Protein AF-A0A917NM55-F1 (afdb_monomer_lite)

Sequence (138 aa):
MFQGEIRIRERVLQELEECQGDKFILPISSIIETGNHIAHLANGSERRKAAESFAKLLRMIARDEFPWILDRLMMDKEDLEFYASSFPDYAVQGIGIGDLSIVREFARYVERMQTTMSNLTVKIWSLDTHLSGYIVDL

Structure (mmCIF, N/CA/C/O backbone):
data_AF-A0A917NM55-F1
#
_entry.id   AF-A0A917NM55-F1
#
loop_
_atom_site.group_PDB
_atom_site.id
_atom_site.type_symbol
_atom_site.label_atom_id
_atom_site.label_alt_id
_atom_site.label_comp_id
_atom_site.label_asym_id
_atom_site.label_entity_id
_atom_site.label_seq_id
_atom_site.pdbx_PDB_ins_code
_atom_site.Cartn_x
_atom_site.Cartn_y
_atom_site.Cartn_z
_atom_site.occupancy
_atom_site.B_iso_or_equiv
_atom_site.auth_seq_id
_atom_site.auth_comp_id
_atom_site.auth_asym_id
_atom_site.auth_atom_id
_atom_site.pdbx_PDB_model_num
ATOM 1 N N . MET A 1 1 ? -4.546 8.841 -26.520 1.00 46.34 1 MET A N 1
ATOM 2 C CA . MET A 1 1 ? -4.085 8.135 -25.305 1.00 46.34 1 MET A CA 1
ATOM 3 C C . MET A 1 1 ? -3.564 9.118 -24.250 1.00 46.34 1 MET A C 1
ATOM 5 O O . MET A 1 1 ? -4.128 9.148 -23.171 1.00 46.34 1 MET A O 1
ATOM 9 N N . PHE A 1 2 ? -2.640 10.028 -24.586 1.00 46.53 2 PHE A N 1
ATOM 10 C CA . PHE A 1 2 ? -2.044 11.008 -23.650 1.00 46.53 2 PHE A CA 1
ATOM 11 C C . PHE A 1 2 ? -2.991 12.007 -22.944 1.00 46.53 2 PHE A C 1
ATOM 13 O O . PHE A 1 2 ? -2.700 12.429 -21.832 1.00 46.53 2 PHE A O 1
ATOM 20 N N . GLN A 1 3 ? -4.129 12.390 -23.536 1.00 40.41 3 GLN A N 1
ATOM 21 C CA . GLN A 1 3 ? -5.058 13.340 -22.889 1.00 40.41 3 GLN A CA 1
ATOM 22 C C . GLN A 1 3 ? -5.821 12.743 -21.690 1.00 40.41 3 GLN A C 1
ATOM 24 O O . GLN A 1 3 ? -6.236 13.488 -20.807 1.00 40.41 3 GLN A O 1
ATOM 29 N N . GLY A 1 4 ? -6.002 11.417 -21.642 1.00 57.84 4 GLY A N 1
ATOM 30 C CA . GLY A 1 4 ? -6.706 10.748 -20.542 1.00 57.84 4 GLY A CA 1
ATOM 31 C C . GLY A 1 4 ? -5.865 10.673 -19.266 1.00 57.84 4 GLY A C 1
ATOM 32 O O . GLY A 1 4 ? -6.350 11.011 -18.192 1.00 57.84 4 GLY A O 1
ATOM 33 N N . GLU A 1 5 ? -4.588 10.309 -19.394 1.00 62.19 5 GLU A N 1
ATOM 34 C CA . GLU A 1 5 ? -3.647 10.192 -18.268 1.00 62.19 5 GLU A CA 1
ATOM 35 C C . GLU A 1 5 ? -3.343 11.543 -17.610 1.00 62.19 5 GLU A C 1
ATOM 37 O O . GLU A 1 5 ? -3.277 11.629 -16.385 1.00 62.19 5 GLU A O 1
ATOM 42 N N . ILE A 1 6 ? -3.225 12.615 -18.404 1.00 67.44 6 ILE A N 1
ATOM 43 C CA . ILE A 1 6 ? -3.029 13.977 -17.881 1.00 67.44 6 ILE A CA 1
ATOM 44 C C . ILE A 1 6 ? -4.229 14.395 -17.023 1.00 67.44 6 ILE A C 1
ATOM 46 O O . ILE A 1 6 ? -4.046 14.862 -15.902 1.00 67.44 6 ILE A O 1
ATOM 50 N N . ARG A 1 7 ? -5.453 14.142 -17.502 1.00 71.44 7 ARG A N 1
ATOM 51 C CA . ARG A 1 7 ? -6.687 14.479 -16.781 1.00 71.44 7 ARG A CA 1
ATOM 52 C C . ARG A 1 7 ? -6.857 13.668 -15.493 1.00 71.44 7 ARG A C 1
ATOM 54 O O . ARG A 1 7 ? -7.331 14.197 -14.494 1.00 71.44 7 ARG A O 1
ATOM 61 N N . ILE A 1 8 ? -6.466 12.392 -15.507 1.00 80.00 8 ILE A N 1
ATOM 62 C CA . ILE A 1 8 ? -6.461 11.543 -14.307 1.00 80.00 8 ILE A CA 1
ATOM 63 C C . ILE A 1 8 ? -5.458 12.083 -13.288 1.00 80.00 8 ILE A C 1
ATOM 65 O O . ILE A 1 8 ? -5.802 12.232 -12.120 1.00 80.00 8 ILE A O 1
ATOM 69 N N . ARG A 1 9 ? -4.242 12.424 -13.727 1.00 80.44 9 ARG A N 1
ATOM 70 C CA . ARG A 1 9 ? -3.209 12.994 -12.858 1.00 80.44 9 ARG A CA 1
ATOM 71 C C . ARG A 1 9 ? -3.669 14.294 -12.205 1.00 80.44 9 ARG A C 1
ATOM 73 O O . ARG A 1 9 ? -3.480 14.457 -11.007 1.00 80.44 9 ARG A O 1
ATOM 80 N N . GLU A 1 10 ? -4.247 15.209 -12.977 1.00 82.75 10 GLU A N 1
ATOM 81 C CA . GLU A 1 10 ? -4.767 16.480 -12.457 1.00 82.75 10 GLU A CA 1
ATOM 82 C C . GLU A 1 10 ? -5.852 16.251 -11.407 1.00 82.75 10 GLU A C 1
ATOM 84 O O . GLU A 1 10 ? -5.772 16.823 -10.325 1.00 82.75 10 GLU A O 1
ATOM 89 N N . ARG A 1 11 ? -6.799 15.346 -11.682 1.00 84.56 11 ARG A N 1
ATOM 90 C CA . ARG A 1 11 ? -7.846 14.984 -10.722 1.00 84.56 11 ARG A CA 1
ATOM 91 C C . ARG A 1 11 ? -7.267 14.416 -9.424 1.00 84.56 11 ARG A C 1
ATOM 93 O O . ARG A 1 11 ? -7.648 14.861 -8.355 1.00 84.56 11 ARG A O 1
ATOM 100 N N . VAL A 1 12 ? -6.331 13.469 -9.512 1.00 83.75 12 VAL A N 1
ATOM 101 C CA . VAL A 1 12 ? -5.697 12.844 -8.335 1.00 83.75 12 VAL A CA 1
ATOM 102 C C . VAL A 1 12 ? -4.943 13.873 -7.493 1.00 83.75 12 VAL A C 1
ATOM 104 O O . VAL A 1 12 ? -4.993 13.821 -6.268 1.00 83.75 12 VAL A O 1
ATOM 107 N N . LEU A 1 13 ? -4.245 14.813 -8.136 1.00 83.31 13 LEU A N 1
ATOM 108 C CA . LEU A 1 13 ? -3.544 15.883 -7.426 1.00 83.31 13 LEU A CA 1
ATOM 109 C C . LEU A 1 13 ? -4.518 16.849 -6.752 1.00 83.31 13 LEU A C 1
ATOM 111 O O . LEU A 1 13 ? -4.272 17.244 -5.619 1.00 83.31 13 LEU A O 1
ATOM 115 N N . GLN A 1 14 ? -5.624 17.180 -7.417 1.00 85.25 14 GLN A N 1
ATOM 116 C CA . GLN A 1 14 ? -6.667 18.013 -6.831 1.00 85.25 14 GLN A CA 1
ATOM 117 C C . GLN A 1 14 ? -7.315 17.330 -5.615 1.00 85.25 14 GLN A C 1
ATOM 119 O O . GLN A 1 14 ? -7.422 17.943 -4.559 1.00 85.25 14 GLN A O 1
ATOM 124 N N . GLU A 1 15 ? -7.675 16.049 -5.723 1.00 84.25 15 GLU A N 1
ATOM 125 C CA . GLU A 1 15 ? -8.214 15.269 -4.599 1.00 84.25 15 GLU A CA 1
ATOM 126 C C . GLU A 1 15 ? -7.226 15.223 -3.419 1.00 84.25 15 GLU A C 1
ATOM 128 O O . GLU A 1 15 ? -7.622 15.386 -2.267 1.00 84.25 15 GLU A O 1
ATOM 133 N N . LEU A 1 16 ? -5.926 15.065 -3.696 1.00 83.25 16 LEU A N 1
ATOM 134 C CA . LEU A 1 16 ? -4.884 15.081 -2.667 1.00 83.25 16 LEU A CA 1
ATOM 135 C C . LEU A 1 16 ? -4.761 16.449 -1.971 1.00 83.25 16 LEU A C 1
ATOM 137 O O . LEU A 1 16 ? -4.508 16.497 -0.769 1.00 83.25 16 LEU A O 1
ATOM 141 N N . GLU A 1 17 ? -4.934 17.553 -2.702 1.00 83.75 17 GLU A N 1
ATOM 142 C CA . GLU A 1 17 ? -4.947 18.911 -2.136 1.00 83.75 17 GLU A CA 1
ATOM 143 C C . GLU A 1 17 ? -6.184 19.169 -1.257 1.00 83.75 17 GLU A C 1
ATOM 145 O O . GLU A 1 17 ? -6.100 19.903 -0.267 1.00 83.75 17 GLU A O 1
ATOM 150 N N . GLU A 1 18 ? -7.320 18.550 -1.590 1.00 83.56 18 GLU A N 1
ATOM 151 C CA . GLU A 1 18 ? -8.584 18.660 -0.851 1.00 83.56 18 GLU A CA 1
ATOM 152 C C . GLU A 1 18 ? -8.594 17.839 0.454 1.00 83.56 18 GLU A C 1
ATOM 154 O O . GLU A 1 18 ? -9.318 18.186 1.389 1.00 83.56 18 GLU A O 1
ATOM 159 N N . CYS A 1 19 ? -7.750 16.808 0.567 1.00 77.88 19 CYS A N 1
ATOM 160 C CA . CYS A 1 19 ? -7.577 15.938 1.740 1.00 77.88 19 CYS A CA 1
ATOM 161 C C . CYS A 1 19 ? -6.876 16.621 2.944 1.00 77.88 19 CYS A C 1
ATOM 163 O O . CYS A 1 19 ? -5.954 16.069 3.556 1.00 77.88 19 CYS A O 1
ATOM 165 N N . GLN A 1 20 ? -7.285 17.842 3.309 1.00 70.94 20 GLN A N 1
ATOM 166 C CA . GLN A 1 20 ? -6.694 18.589 4.424 1.00 70.94 20 GLN A CA 1
ATOM 167 C C . GLN A 1 20 ? -6.947 17.897 5.771 1.00 70.94 20 GLN A C 1
ATOM 169 O O . GLN A 1 20 ? -8.028 17.989 6.344 1.00 70.94 20 GLN A O 1
ATOM 174 N N . GLY A 1 21 ? -5.906 17.256 6.306 1.00 78.75 21 GLY A N 1
ATOM 175 C CA . GLY A 1 21 ? -5.923 16.596 7.617 1.00 78.75 21 GLY A CA 1
ATOM 176 C C . GLY A 1 21 ? -5.972 15.069 7.552 1.00 78.75 21 GLY A C 1
ATOM 177 O O . GLY A 1 21 ? -5.686 14.428 8.567 1.00 78.75 21 GLY A O 1
ATOM 178 N N . ASP A 1 22 ? -6.238 14.499 6.374 1.00 88.00 22 ASP A N 1
ATOM 179 C CA . ASP A 1 22 ? -6.235 13.053 6.165 1.00 88.00 22 ASP A CA 1
ATOM 180 C C . ASP A 1 22 ? -4.827 12.474 6.351 1.00 88.00 22 ASP A C 1
ATOM 182 O O . ASP A 1 22 ? -3.803 13.132 6.130 1.00 88.00 22 ASP A O 1
ATOM 186 N N . LYS A 1 23 ? -4.776 11.209 6.769 1.00 89.06 23 LYS A N 1
ATOM 187 C CA . LYS A 1 23 ? -3.544 10.428 6.855 1.00 89.06 23 LYS A CA 1
ATOM 188 C C . LYS A 1 23 ? -3.520 9.399 5.738 1.00 89.06 23 LYS A C 1
ATOM 190 O O . LYS A 1 23 ? -4.503 8.693 5.533 1.00 89.06 23 LYS A O 1
ATOM 195 N N . PHE A 1 24 ? -2.385 9.281 5.058 1.00 90.12 24 PHE A N 1
ATOM 196 C CA . PHE A 1 24 ? -2.203 8.315 3.980 1.00 90.12 24 PHE A CA 1
ATOM 197 C C . PHE A 1 24 ? -1.288 7.184 4.423 1.00 90.12 24 PHE A C 1
ATOM 199 O O . PHE A 1 24 ? -0.161 7.417 4.866 1.00 90.12 24 PHE A O 1
ATOM 206 N N . ILE A 1 25 ? -1.779 5.963 4.247 1.00 89.69 25 ILE A N 1
ATOM 207 C CA . ILE A 1 25 ? -1.022 4.724 4.401 1.00 89.69 25 ILE A CA 1
ATOM 208 C C . ILE A 1 25 ? -0.750 4.204 2.996 1.00 89.69 25 ILE A C 1
ATOM 210 O O . ILE A 1 25 ? -1.656 4.176 2.162 1.00 89.69 25 ILE A O 1
ATOM 214 N N . LEU A 1 26 ? 0.497 3.823 2.724 1.00 89.56 26 LEU A N 1
ATOM 215 C CA . LEU A 1 26 ? 0.866 3.216 1.451 1.00 89.56 26 LEU A CA 1
ATOM 216 C C . LEU A 1 26 ? 1.029 1.702 1.642 1.00 89.56 26 LEU A C 1
ATOM 218 O O . LEU A 1 26 ? 1.991 1.302 2.304 1.00 89.56 26 LEU A O 1
ATOM 222 N N . PRO A 1 27 ? 0.152 0.875 1.044 1.00 89.81 27 PRO A N 1
ATOM 223 C CA . PRO A 1 27 ? 0.291 -0.572 1.099 1.00 89.81 27 PRO A CA 1
ATOM 224 C C . PRO A 1 27 ? 1.634 -1.030 0.535 1.00 89.81 27 PRO A C 1
ATOM 226 O O . PRO A 1 27 ? 2.158 -0.462 -0.434 1.00 89.81 27 PRO A O 1
ATOM 229 N N . ILE A 1 28 ? 2.187 -2.102 1.102 1.00 88.56 28 ILE A N 1
ATOM 230 C CA . ILE A 1 28 ? 3.479 -2.635 0.650 1.00 88.56 28 ILE A CA 1
ATOM 231 C C . ILE A 1 28 ? 3.424 -3.137 -0.801 1.00 88.56 28 ILE A C 1
ATOM 233 O O . ILE A 1 28 ? 4.399 -2.987 -1.542 1.00 88.56 28 ILE A O 1
ATOM 237 N N . SER A 1 29 ? 2.282 -3.677 -1.236 1.00 91.00 29 SER A N 1
ATOM 238 C CA . SER A 1 29 ? 2.051 -4.087 -2.626 1.00 91.00 29 SER A CA 1
ATOM 239 C C . SER A 1 29 ? 2.197 -2.904 -3.581 1.00 91.00 29 SER A C 1
ATOM 241 O O . SER A 1 29 ? 2.963 -2.997 -4.538 1.00 91.00 29 SER A O 1
ATOM 243 N N . SER A 1 30 ? 1.601 -1.753 -3.258 1.00 91.19 30 SER A N 1
ATOM 244 C CA . SER A 1 30 ? 1.731 -0.522 -4.046 1.00 91.19 30 SER A CA 1
ATOM 245 C C . SER A 1 30 ? 3.182 -0.045 -4.148 1.00 91.19 30 SER A C 1
ATOM 247 O O . SER A 1 30 ? 3.598 0.448 -5.201 1.00 91.19 30 SER A O 1
ATOM 249 N N . ILE A 1 31 ? 3.987 -0.217 -3.089 1.00 92.00 31 ILE A N 1
ATOM 250 C CA . ILE A 1 31 ? 5.426 0.094 -3.115 1.00 92.00 31 ILE A CA 1
ATOM 251 C C . ILE A 1 31 ? 6.159 -0.820 -4.107 1.00 92.00 31 ILE A C 1
ATOM 253 O O . ILE A 1 31 ? 6.938 -0.340 -4.937 1.00 92.00 31 ILE A O 1
ATOM 257 N N . ILE A 1 32 ? 5.911 -2.129 -4.025 1.00 93.25 32 ILE A N 1
ATOM 258 C CA . ILE A 1 32 ? 6.556 -3.144 -4.868 1.00 93.25 32 ILE A CA 1
ATOM 259 C C . ILE A 1 32 ? 6.160 -2.958 -6.337 1.00 93.25 32 ILE A C 1
ATOM 261 O O . ILE A 1 32 ? 7.029 -2.928 -7.210 1.00 93.25 32 ILE A O 1
ATOM 265 N N . GLU A 1 33 ? 4.871 -2.790 -6.620 1.00 94.25 33 GLU A N 1
ATOM 266 C CA . GLU A 1 33 ? 4.347 -2.629 -7.976 1.00 94.25 33 GLU A CA 1
ATOM 267 C C . GLU A 1 33 ? 4.815 -1.325 -8.618 1.00 94.25 33 GLU A C 1
ATOM 269 O O . GLU A 1 33 ? 5.286 -1.344 -9.757 1.00 94.25 33 GLU A O 1
ATOM 274 N N . THR A 1 34 ? 4.805 -0.212 -7.876 1.00 95.25 34 THR A N 1
ATOM 275 C CA . THR A 1 34 ? 5.341 1.067 -8.366 1.00 95.25 34 THR A CA 1
ATOM 276 C C . THR A 1 34 ? 6.836 0.954 -8.662 1.00 95.25 34 THR A C 1
ATOM 278 O O . THR A 1 34 ? 7.300 1.390 -9.718 1.00 95.25 34 THR A O 1
ATOM 281 N N . GLY A 1 35 ? 7.605 0.325 -7.767 1.00 96.94 35 GLY A N 1
ATOM 282 C CA . GLY A 1 35 ? 9.033 0.080 -7.976 1.00 96.94 35 GLY A CA 1
ATOM 283 C C . GLY A 1 35 ? 9.307 -0.767 -9.223 1.00 96.94 35 GLY A C 1
ATOM 284 O O . GLY A 1 35 ? 10.157 -0.409 -10.045 1.00 96.94 35 GLY A O 1
ATOM 285 N N . ASN A 1 36 ? 8.544 -1.845 -9.410 1.00 97.50 36 ASN A N 1
ATOM 286 C CA . ASN A 1 36 ? 8.636 -2.699 -10.591 1.00 97.50 36 ASN A CA 1
ATOM 287 C C . ASN A 1 36 ? 8.243 -1.947 -11.865 1.00 97.50 36 ASN A C 1
ATOM 289 O O . ASN A 1 36 ? 8.953 -2.041 -12.865 1.00 97.50 36 ASN A O 1
ATOM 293 N N . HIS A 1 37 ? 7.168 -1.159 -11.843 1.00 96.38 37 HIS A N 1
ATOM 294 C CA . HIS A 1 37 ? 6.763 -0.345 -12.987 1.00 96.38 37 HIS A CA 1
ATOM 295 C C . HIS A 1 37 ? 7.870 0.643 -13.386 1.00 96.38 37 HIS A C 1
ATOM 297 O O . HIS A 1 37 ? 8.192 0.778 -14.567 1.00 96.38 37 HIS A O 1
ATOM 303 N N . ILE A 1 38 ? 8.508 1.308 -12.414 1.00 97.75 38 ILE A N 1
ATOM 304 C CA . ILE A 1 38 ? 9.653 2.194 -12.669 1.00 97.75 38 ILE A CA 1
ATOM 305 C C . ILE A 1 38 ? 10.795 1.426 -13.344 1.00 97.75 38 ILE A C 1
ATOM 307 O O . ILE A 1 38 ? 11.374 1.924 -14.306 1.00 97.75 38 ILE A O 1
ATOM 311 N N . ALA A 1 39 ? 11.120 0.215 -12.883 1.00 97.50 39 ALA A N 1
ATOM 312 C CA . ALA A 1 39 ? 12.202 -0.588 -13.456 1.00 97.50 39 ALA A CA 1
ATOM 313 C C . ALA A 1 39 ? 11.963 -0.970 -14.931 1.00 97.50 39 ALA A C 1
ATOM 315 O O . ALA A 1 39 ? 12.927 -1.113 -15.685 1.00 97.50 39 ALA A O 1
ATOM 316 N N . HIS A 1 40 ? 10.699 -1.069 -15.349 1.00 97.81 40 HIS A N 1
ATOM 317 C CA . HIS A 1 40 ? 10.302 -1.435 -16.709 1.00 97.81 40 HIS A CA 1
ATOM 318 C C . HIS A 1 40 ? 10.175 -0.248 -17.682 1.00 97.81 40 HIS A C 1
ATOM 320 O O . HIS A 1 40 ? 9.947 -0.480 -18.870 1.00 97.81 40 HIS A O 1
ATOM 326 N N . LEU A 1 41 ? 10.354 1.013 -17.252 1.00 97.00 41 LEU A N 1
ATOM 327 C CA . LEU A 1 41 ? 10.327 2.141 -18.200 1.00 97.00 41 LEU A CA 1
ATOM 328 C C . LEU A 1 41 ? 11.445 1.982 -19.238 1.00 97.00 41 LEU A C 1
ATOM 330 O O . LEU A 1 41 ? 12.582 1.666 -18.888 1.00 97.00 41 LEU A O 1
ATOM 334 N N . ALA A 1 42 ? 11.157 2.249 -20.513 1.00 96.19 42 ALA A N 1
ATOM 335 C CA . ALA A 1 42 ? 12.104 2.006 -21.604 1.00 96.19 42 ALA A CA 1
ATOM 336 C C . ALA A 1 42 ? 13.374 2.878 -21.503 1.00 96.19 42 ALA A C 1
ATOM 338 O O . ALA A 1 42 ? 14.494 2.400 -21.713 1.00 96.19 42 ALA A O 1
ATOM 339 N N . ASN A 1 43 ? 13.223 4.152 -21.130 1.00 97.62 43 ASN A N 1
ATOM 340 C CA . ASN A 1 43 ? 14.312 5.124 -21.085 1.00 97.62 43 ASN A CA 1
ATOM 341 C C . ASN A 1 43 ? 15.011 5.142 -19.713 1.00 97.62 43 ASN A C 1
ATOM 343 O O . ASN A 1 43 ? 14.398 5.408 -18.682 1.00 97.62 43 ASN A O 1
ATOM 347 N N . GLY A 1 44 ? 16.331 4.931 -19.696 1.00 97.56 44 GLY A N 1
ATOM 348 C CA . GLY A 1 44 ? 17.120 4.922 -18.458 1.00 97.56 44 GLY A CA 1
ATOM 349 C C . GLY A 1 44 ? 17.155 6.254 -17.697 1.00 97.56 44 GLY A C 1
ATOM 350 O O . GLY A 1 44 ? 17.261 6.250 -16.470 1.00 97.56 44 GLY A O 1
ATOM 351 N N . SER A 1 45 ? 17.037 7.387 -18.392 1.00 97.81 45 SER A N 1
ATOM 352 C CA . SER A 1 45 ? 16.932 8.710 -17.762 1.00 97.81 45 SER A CA 1
ATOM 353 C C . SER A 1 45 ? 15.588 8.878 -17.047 1.00 97.81 45 SER A C 1
ATOM 355 O O . SER A 1 45 ? 15.543 9.311 -15.896 1.00 97.81 45 SER A O 1
ATOM 357 N N . GLU A 1 46 ? 14.497 8.447 -17.687 1.00 97.69 46 GLU A N 1
ATOM 358 C CA . GLU A 1 46 ? 13.158 8.456 -17.086 1.00 97.69 46 GLU A CA 1
ATOM 359 C C . GLU A 1 46 ? 13.084 7.518 -15.882 1.00 97.69 46 GLU A C 1
ATOM 361 O O . GLU A 1 46 ? 12.596 7.931 -14.831 1.00 97.69 46 GLU A O 1
ATOM 366 N N . ARG A 1 47 ? 13.671 6.313 -15.982 1.00 98.25 47 ARG A N 1
ATOM 367 C CA . ARG A 1 47 ? 13.830 5.395 -14.841 1.00 98.25 47 ARG A CA 1
ATOM 368 C C . ARG A 1 47 ? 14.493 6.072 -13.653 1.00 98.25 47 ARG A C 1
ATOM 370 O O . ARG A 1 47 ? 13.955 6.020 -12.552 1.00 98.25 47 ARG A O 1
ATOM 377 N N . ARG A 1 48 ? 15.640 6.730 -13.864 1.00 98.25 48 ARG A N 1
ATOM 378 C CA . ARG A 1 48 ? 16.356 7.428 -12.785 1.00 98.25 48 ARG A CA 1
ATOM 379 C C . ARG A 1 48 ? 15.499 8.533 -12.167 1.00 98.25 48 ARG A C 1
ATOM 381 O O . ARG A 1 48 ? 15.353 8.566 -10.950 1.00 98.25 48 ARG A O 1
ATOM 388 N N . LYS A 1 49 ? 14.889 9.390 -12.988 1.00 98.19 49 LYS A N 1
ATOM 389 C CA . LYS A 1 49 ? 14.045 10.498 -12.514 1.00 98.19 49 LYS A CA 1
ATOM 390 C C . LYS A 1 49 ? 12.827 10.011 -11.715 1.00 98.19 49 LYS A C 1
ATOM 392 O O . LYS A 1 49 ? 12.478 10.606 -10.690 1.00 98.19 49 LYS A O 1
ATOM 397 N N . ALA A 1 50 ? 12.184 8.937 -12.171 1.00 97.75 50 ALA A N 1
ATOM 398 C CA . ALA A 1 50 ? 11.049 8.335 -11.482 1.00 97.75 50 ALA A CA 1
ATOM 399 C C . ALA A 1 50 ? 11.486 7.676 -10.164 1.00 97.75 50 ALA A C 1
ATOM 401 O O . ALA A 1 50 ? 10.888 7.944 -9.124 1.00 97.75 50 ALA A O 1
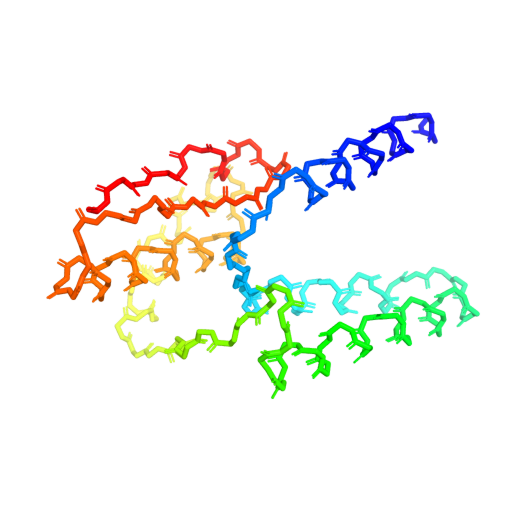ATOM 402 N N . ALA A 1 51 ? 12.584 6.912 -10.177 1.00 98.19 51 ALA A N 1
ATOM 403 C CA . ALA A 1 51 ? 13.149 6.288 -8.981 1.00 98.19 51 ALA A CA 1
ATOM 404 C C . ALA A 1 51 ? 13.563 7.318 -7.916 1.00 98.19 51 ALA A C 1
ATOM 406 O O . ALA A 1 51 ? 13.321 7.104 -6.732 1.00 98.19 51 ALA A O 1
ATOM 407 N N . GLU A 1 52 ? 14.140 8.457 -8.307 1.00 98.44 52 GLU A N 1
ATOM 408 C CA . GLU A 1 52 ? 14.499 9.535 -7.376 1.00 98.44 52 GLU A CA 1
ATOM 409 C C . GLU A 1 52 ? 13.270 10.180 -6.727 1.00 98.44 52 GLU A C 1
ATOM 411 O O . GLU A 1 52 ? 13.279 10.459 -5.527 1.00 98.44 52 GLU A O 1
ATOM 416 N N . SER A 1 53 ? 12.206 10.403 -7.501 1.00 96.62 53 SER A N 1
ATOM 417 C CA . SER A 1 53 ? 10.931 10.911 -6.977 1.00 96.62 53 SER A CA 1
ATOM 418 C C . SER A 1 53 ? 10.292 9.911 -6.013 1.00 96.62 53 SER A C 1
ATOM 420 O O . SER A 1 53 ? 9.896 10.281 -4.910 1.00 96.62 53 SER A O 1
ATOM 422 N N . PHE A 1 54 ? 10.273 8.632 -6.386 1.00 96.25 54 PHE A N 1
ATOM 423 C CA . PHE A 1 54 ? 9.742 7.564 -5.548 1.00 96.25 54 PHE A CA 1
ATOM 424 C C . PHE A 1 54 ? 10.549 7.392 -4.251 1.00 96.25 54 PHE A C 1
ATOM 426 O O . PHE A 1 54 ? 9.979 7.308 -3.169 1.00 96.25 54 PHE A O 1
ATOM 433 N N . ALA A 1 55 ? 11.880 7.470 -4.318 1.00 97.00 55 ALA A N 1
ATOM 434 C CA . ALA A 1 55 ? 12.742 7.422 -3.139 1.00 97.00 55 ALA A CA 1
ATOM 435 C C . ALA A 1 55 ? 12.506 8.595 -2.172 1.00 97.00 55 ALA A C 1
ATOM 437 O O . ALA A 1 55 ? 12.632 8.419 -0.960 1.00 97.00 55 ALA A O 1
ATOM 438 N N . LYS A 1 56 ? 12.168 9.792 -2.675 1.00 95.31 56 LYS A N 1
ATOM 439 C CA . LYS A 1 56 ? 11.770 10.921 -1.817 1.00 95.31 56 LYS A CA 1
ATOM 440 C C . LYS A 1 56 ? 10.485 10.598 -1.057 1.00 95.31 56 LYS A C 1
ATOM 442 O O . LYS A 1 56 ? 10.481 10.745 0.159 1.00 95.31 56 LYS A O 1
ATOM 447 N N . LEU A 1 57 ? 9.461 10.087 -1.744 1.00 91.75 57 LEU A N 1
ATOM 448 C CA . LEU A 1 57 ? 8.199 9.672 -1.123 1.00 91.75 57 LEU A CA 1
ATOM 449 C C . LEU A 1 57 ? 8.418 8.605 -0.039 1.00 91.75 57 LEU A C 1
ATOM 451 O O . LEU A 1 57 ? 7.954 8.767 1.085 1.00 91.75 57 LEU A O 1
ATOM 455 N N . LEU A 1 58 ? 9.193 7.555 -0.334 1.00 92.94 58 LEU A N 1
ATOM 456 C CA . LEU A 1 58 ? 9.488 6.500 0.643 1.00 92.94 58 LEU A CA 1
ATOM 457 C C . LEU A 1 58 ? 10.199 7.035 1.893 1.00 92.94 58 LEU A C 1
ATOM 459 O O . LEU A 1 58 ? 9.940 6.564 2.996 1.00 92.94 58 LEU A O 1
ATOM 463 N N . ARG A 1 59 ? 11.077 8.037 1.747 1.00 94.38 59 ARG A N 1
ATOM 464 C CA . ARG A 1 59 ? 11.712 8.695 2.900 1.00 94.38 59 ARG A CA 1
ATOM 465 C C . ARG A 1 59 ? 10.722 9.510 3.726 1.00 94.38 59 ARG A C 1
ATOM 467 O O . ARG A 1 59 ? 10.878 9.516 4.939 1.00 94.38 59 ARG A O 1
ATOM 474 N N . MET A 1 60 ? 9.750 10.174 3.094 1.00 90.88 60 MET A N 1
ATOM 475 C CA . MET A 1 60 ? 8.689 10.899 3.805 1.00 90.88 60 MET A CA 1
ATOM 476 C C . MET A 1 60 ? 7.852 9.930 4.645 1.00 90.88 60 MET A C 1
ATOM 478 O O . MET A 1 60 ? 7.688 10.150 5.840 1.00 90.88 60 MET A O 1
ATOM 482 N N . ILE A 1 61 ? 7.425 8.807 4.051 1.00 89.12 61 ILE A N 1
ATOM 483 C CA . ILE A 1 61 ? 6.685 7.741 4.748 1.00 89.12 61 ILE A CA 1
ATOM 484 C C . ILE A 1 61 ? 7.511 7.184 5.915 1.00 89.12 61 ILE A C 1
ATOM 486 O O . ILE A 1 61 ? 7.030 7.117 7.038 1.00 89.12 61 ILE A O 1
ATOM 490 N N . ALA A 1 62 ? 8.781 6.840 5.680 1.00 89.69 62 ALA A N 1
ATOM 491 C CA . ALA A 1 62 ? 9.660 6.274 6.708 1.00 89.69 62 ALA A CA 1
ATOM 492 C C . ALA A 1 62 ? 9.972 7.230 7.876 1.00 89.69 62 ALA A C 1
ATOM 494 O O . ALA A 1 62 ? 10.541 6.804 8.880 1.00 89.69 62 ALA A O 1
ATOM 495 N N . ARG A 1 63 ? 9.664 8.521 7.728 1.00 90.81 63 ARG A N 1
ATOM 496 C CA . ARG A 1 63 ? 9.856 9.564 8.742 1.00 90.81 63 ARG A CA 1
ATOM 497 C C . ARG A 1 63 ? 8.537 10.075 9.324 1.00 90.81 63 ARG A C 1
ATOM 499 O O . ARG A 1 63 ? 8.576 11.040 10.082 1.00 90.81 63 ARG A O 1
ATOM 506 N N . ASP A 1 64 ? 7.410 9.464 8.955 1.00 86.12 64 ASP A N 1
ATOM 507 C CA . ASP A 1 64 ? 6.059 9.901 9.324 1.00 86.12 64 ASP A CA 1
ATOM 508 C C . ASP A 1 64 ? 5.807 11.393 8.998 1.00 86.12 64 ASP A C 1
ATOM 510 O O . ASP A 1 64 ? 5.164 12.132 9.751 1.00 86.12 64 ASP A O 1
ATOM 514 N N . GLU A 1 65 ? 6.357 11.868 7.871 1.00 88.81 65 GLU A N 1
ATOM 515 C CA . GLU A 1 65 ? 6.158 13.239 7.395 1.00 88.81 65 GLU A CA 1
ATOM 516 C C . GLU A 1 65 ? 4.731 13.401 6.839 1.00 88.81 65 GLU A C 1
ATOM 518 O O . GLU A 1 65 ? 4.337 12.725 5.885 1.00 88.81 65 GLU A O 1
ATOM 523 N N . PHE A 1 66 ? 3.962 14.337 7.413 1.00 76.69 66 PHE A N 1
ATOM 524 C CA . PHE A 1 66 ? 2.577 14.616 7.016 1.00 76.69 66 PHE A CA 1
ATOM 525 C C . PHE A 1 66 ? 2.439 14.819 5.488 1.00 76.69 66 PHE A C 1
ATOM 527 O O . PHE A 1 66 ? 3.248 15.541 4.901 1.00 76.69 66 PHE A O 1
ATOM 534 N N . PRO A 1 67 ? 1.410 14.244 4.835 1.00 84.25 67 PRO A N 1
ATOM 535 C CA . PRO A 1 67 ? 0.283 13.509 5.419 1.00 84.25 67 PRO A CA 1
ATOM 536 C C . PRO A 1 67 ? 0.516 11.990 5.541 1.00 84.25 67 PRO A C 1
ATOM 538 O O . PRO A 1 67 ? -0.399 11.253 5.906 1.00 84.25 67 PRO A O 1
ATOM 541 N N . TRP A 1 68 ? 1.724 11.507 5.253 1.00 86.50 68 TRP A N 1
ATOM 542 C CA . TRP A 1 68 ? 2.043 10.083 5.242 1.00 86.50 68 TRP A CA 1
ATOM 543 C C . TRP A 1 68 ? 2.255 9.540 6.650 1.00 86.50 68 TRP A C 1
ATOM 545 O O . TRP A 1 68 ? 2.884 10.183 7.490 1.00 86.50 68 TRP A O 1
ATOM 555 N N . ILE A 1 69 ? 1.753 8.334 6.890 1.00 82.50 69 ILE A N 1
ATOM 556 C CA . ILE A 1 69 ? 2.051 7.556 8.090 1.00 82.50 69 ILE A CA 1
ATOM 557 C C . ILE A 1 69 ? 2.466 6.149 7.683 1.00 82.50 69 ILE A C 1
ATOM 559 O O . ILE A 1 69 ? 1.926 5.578 6.732 1.00 82.50 69 ILE A O 1
ATOM 563 N N . LEU A 1 70 ? 3.422 5.581 8.409 1.00 82.00 70 LEU A N 1
ATOM 564 C CA . LEU A 1 70 ? 3.745 4.171 8.274 1.00 82.00 70 LEU A CA 1
ATOM 565 C C . LEU A 1 70 ? 2.847 3.352 9.210 1.00 82.00 70 LEU A C 1
ATOM 567 O O . LEU A 1 70 ? 3.099 3.274 10.415 1.00 82.00 70 LEU A O 1
ATOM 571 N N . ASP A 1 71 ? 1.811 2.716 8.661 1.00 79.44 71 ASP A N 1
ATOM 572 C CA . ASP A 1 71 ? 1.071 1.700 9.410 1.00 79.44 71 ASP A CA 1
ATOM 573 C C . ASP A 1 71 ? 1.885 0.404 9.489 1.00 79.44 71 ASP A C 1
ATOM 575 O O . ASP A 1 71 ? 2.541 -0.022 8.537 1.00 79.44 71 ASP A O 1
ATOM 579 N N . ARG A 1 72 ? 1.887 -0.215 10.669 1.00 66.19 72 ARG A N 1
ATOM 580 C CA . ARG A 1 72 ? 2.654 -1.436 10.924 1.00 66.19 72 ARG A CA 1
ATOM 581 C C . ARG A 1 72 ? 1.760 -2.645 10.726 1.00 66.19 72 ARG A C 1
ATOM 583 O O . ARG A 1 72 ? 1.287 -3.233 11.696 1.00 66.19 72 ARG A O 1
ATOM 590 N N . LEU A 1 73 ? 1.588 -3.038 9.474 1.00 64.75 73 LEU A N 1
ATOM 591 C CA . LEU A 1 73 ? 1.032 -4.334 9.116 1.00 64.75 73 LEU A CA 1
ATOM 592 C C . LEU A 1 73 ? 2.060 -5.122 8.317 1.00 64.75 73 LEU A C 1
ATOM 594 O O . LEU A 1 73 ? 2.386 -4.801 7.180 1.00 64.75 73 LEU A O 1
ATOM 598 N N . MET A 1 74 ? 2.598 -6.155 8.956 1.00 68.69 74 MET A N 1
ATOM 599 C CA . MET A 1 74 ? 3.450 -7.139 8.305 1.00 68.69 74 MET A CA 1
ATOM 600 C C . MET A 1 74 ? 2.612 -8.390 8.086 1.00 68.69 74 MET A C 1
ATOM 602 O O . MET A 1 74 ? 1.912 -8.813 9.004 1.00 68.69 74 MET A O 1
ATOM 606 N N . MET A 1 75 ? 2.715 -8.968 6.889 1.00 83.31 75 MET A N 1
ATOM 607 C CA . MET A 1 75 ? 2.099 -10.249 6.562 1.00 83.31 75 MET A CA 1
ATOM 608 C C . MET A 1 75 ? 2.514 -11.309 7.590 1.00 83.31 75 MET A C 1
ATOM 610 O O . MET A 1 75 ? 3.709 -11.567 7.765 1.00 83.31 75 MET A O 1
ATOM 614 N N . ASP A 1 76 ? 1.538 -11.914 8.256 1.00 90.25 76 ASP A N 1
ATOM 615 C CA . ASP A 1 76 ? 1.736 -13.030 9.182 1.00 90.25 76 ASP A CA 1
ATOM 616 C C . ASP A 1 76 ? 1.229 -14.356 8.588 1.00 90.25 76 ASP A C 1
ATOM 618 O O . ASP A 1 76 ? 0.955 -14.472 7.389 1.00 90.25 76 ASP A O 1
ATOM 622 N N . LYS A 1 77 ? 1.200 -15.414 9.406 1.00 94.44 77 LYS A N 1
ATOM 623 C CA . LYS A 1 77 ? 0.777 -16.741 8.942 1.00 94.44 77 LYS A CA 1
ATOM 624 C C . LYS A 1 77 ? -0.717 -16.760 8.641 1.00 94.44 77 LYS A C 1
ATOM 626 O O . LYS A 1 77 ? -1.135 -17.411 7.691 1.00 94.44 77 LYS A O 1
ATOM 631 N N . GLU A 1 78 ? -1.500 -16.035 9.424 1.00 93.12 78 GLU A N 1
ATOM 632 C CA . GLU A 1 78 ? -2.939 -15.888 9.266 1.00 93.12 78 GLU A CA 1
ATOM 633 C C . GLU A 1 78 ? -3.274 -15.195 7.941 1.00 93.12 78 GLU A C 1
ATOM 635 O O . GLU A 1 78 ? -4.217 -15.594 7.260 1.00 93.12 78 GLU A O 1
ATOM 640 N N . ASP A 1 79 ? -2.471 -14.213 7.528 1.00 92.69 79 ASP A N 1
ATOM 641 C CA . ASP A 1 79 ? -2.592 -13.611 6.202 1.00 92.69 79 ASP A CA 1
ATOM 642 C C . ASP A 1 79 ? -2.278 -14.606 5.079 1.00 92.69 79 ASP A C 1
ATOM 644 O O . ASP A 1 79 ? -3.003 -14.649 4.088 1.00 92.69 79 ASP A O 1
ATOM 648 N N . LEU A 1 80 ? -1.246 -15.445 5.228 1.00 94.81 80 LEU A N 1
ATOM 649 C CA . LEU A 1 80 ? -0.935 -16.479 4.232 1.00 94.81 80 LEU A CA 1
ATOM 650 C C . LEU A 1 80 ? -2.068 -17.502 4.086 1.00 94.81 80 LEU A C 1
ATOM 652 O O . LEU A 1 80 ? -2.414 -17.855 2.961 1.00 94.81 80 LEU A O 1
ATOM 656 N N . GLU A 1 81 ? -2.671 -17.941 5.191 1.00 97.19 81 GLU A N 1
ATOM 657 C CA . GLU A 1 81 ? -3.839 -18.834 5.170 1.00 97.19 81 GLU A CA 1
ATOM 658 C C . GLU A 1 81 ? -5.065 -18.150 4.540 1.00 97.19 81 GLU A C 1
ATOM 660 O O . GLU A 1 81 ? -5.783 -18.748 3.731 1.00 97.19 81 GLU A O 1
ATOM 665 N N . PHE A 1 82 ? -5.285 -16.866 4.844 1.00 95.62 82 PHE A N 1
ATOM 666 C CA . PHE A 1 82 ? -6.322 -16.063 4.197 1.00 95.62 82 PHE A CA 1
ATOM 667 C C . PHE A 1 82 ? -6.107 -15.981 2.680 1.00 95.62 82 PHE A C 1
ATOM 669 O O . PHE A 1 82 ? -7.043 -16.212 1.914 1.00 95.62 82 PHE A O 1
ATOM 676 N N . TYR A 1 83 ? -4.882 -15.707 2.224 1.00 96.19 83 TYR A N 1
ATOM 677 C CA . TYR A 1 83 ? -4.582 -15.659 0.795 1.00 96.19 83 TYR A CA 1
ATOM 678 C C . TYR A 1 83 ? -4.723 -17.033 0.145 1.00 96.19 83 TYR A C 1
ATOM 680 O O . TYR A 1 83 ? -5.331 -17.133 -0.914 1.00 96.19 83 TYR A O 1
ATOM 688 N N . ALA A 1 84 ? -4.225 -18.099 0.772 1.00 97.06 84 ALA A N 1
ATOM 689 C CA . ALA A 1 84 ? -4.324 -19.453 0.234 1.00 97.06 84 ALA A CA 1
ATOM 690 C C . ALA A 1 84 ? -5.782 -19.898 0.031 1.00 97.06 84 ALA A C 1
ATOM 692 O O . ALA A 1 84 ? -6.089 -20.566 -0.956 1.00 97.06 84 ALA A O 1
ATOM 693 N N . SER A 1 85 ? -6.676 -19.501 0.940 1.00 97.12 85 SER A N 1
ATOM 694 C CA . SER A 1 85 ? -8.105 -19.819 0.867 1.00 97.12 85 SER A CA 1
ATOM 695 C C . SER A 1 85 ? -8.891 -18.898 -0.067 1.00 97.12 85 SER A C 1
ATOM 697 O O . SER A 1 85 ? -9.752 -19.378 -0.796 1.00 97.12 85 SER A O 1
ATOM 699 N N . SER A 1 86 ? -8.593 -17.597 -0.077 1.00 95.44 86 SER A N 1
ATOM 700 C CA . SER A 1 86 ? -9.406 -16.598 -0.786 1.00 95.44 86 SER A CA 1
ATOM 701 C C . SER A 1 86 ? -8.913 -16.321 -2.204 1.00 95.44 86 SER A C 1
ATOM 703 O O . SER A 1 86 ? -9.713 -16.118 -3.112 1.00 95.44 86 SER A O 1
ATOM 705 N N . PHE A 1 87 ? -7.595 -16.312 -2.428 1.00 96.75 87 PHE A N 1
ATOM 706 C CA . PHE A 1 87 ? -7.011 -15.882 -3.700 1.00 96.75 87 PHE A CA 1
ATOM 707 C C . PHE A 1 87 ? -7.538 -16.632 -4.934 1.00 96.75 87 PHE A C 1
ATOM 709 O O . PHE A 1 87 ? -7.754 -15.958 -5.939 1.00 96.75 87 PHE A O 1
ATOM 716 N N . PRO A 1 88 ? -7.805 -17.956 -4.913 1.00 97.62 88 PRO A N 1
ATOM 717 C CA . PRO A 1 88 ? -8.368 -18.641 -6.078 1.00 97.62 88 PRO A CA 1
ATOM 718 C C . PRO A 1 88 ? -9.659 -17.999 -6.614 1.00 97.62 88 PRO A C 1
ATOM 720 O O . PRO A 1 88 ? -9.791 -17.823 -7.825 1.00 97.62 88 PRO A O 1
ATOM 723 N N . ASP A 1 89 ? -10.567 -17.571 -5.732 1.00 95.88 89 ASP A N 1
ATOM 724 C CA . ASP A 1 89 ? -11.837 -16.943 -6.124 1.00 95.88 89 ASP A CA 1
ATOM 725 C C . ASP A 1 89 ? -11.639 -15.523 -6.675 1.00 95.88 89 ASP A C 1
ATOM 727 O O . ASP A 1 89 ? -12.334 -15.094 -7.602 1.00 95.88 89 ASP A O 1
ATOM 731 N N . TYR A 1 90 ? -10.661 -14.791 -6.138 1.00 93.94 90 TYR A N 1
ATOM 732 C CA . TYR A 1 90 ? -10.272 -13.468 -6.633 1.00 93.94 90 TYR A CA 1
ATOM 733 C C . TYR A 1 90 ? -9.538 -13.558 -7.980 1.00 93.94 90 TYR A C 1
ATOM 735 O O . TYR A 1 90 ? -9.781 -12.745 -8.873 1.00 93.94 90 TYR A O 1
ATOM 743 N N . ALA A 1 91 ? -8.711 -14.586 -8.178 1.00 95.38 91 ALA A N 1
ATOM 744 C CA . ALA A 1 91 ? -7.981 -14.811 -9.420 1.00 95.38 91 ALA A CA 1
ATOM 745 C C . ALA A 1 91 ? -8.927 -15.069 -10.605 1.00 95.38 91 ALA A C 1
ATOM 747 O O . ALA A 1 91 ? -8.684 -14.567 -11.702 1.00 95.38 91 ALA A O 1
ATOM 748 N N . VAL A 1 92 ? -10.044 -15.781 -10.392 1.00 95.38 92 VAL A N 1
ATOM 749 C CA . VAL A 1 92 ? -11.094 -15.975 -11.417 1.00 95.38 92 VAL A CA 1
ATOM 750 C C . VAL A 1 92 ? -11.737 -14.646 -11.837 1.00 95.38 92 VAL A C 1
ATOM 752 O O . VAL A 1 92 ? -12.164 -14.500 -12.981 1.00 95.38 92 VAL A O 1
ATOM 755 N N . GLN A 1 93 ? -11.763 -13.660 -10.941 1.00 90.56 93 GLN A N 1
ATOM 756 C CA . GLN A 1 93 ? -12.269 -12.310 -11.207 1.00 90.56 93 GLN A CA 1
ATOM 757 C C . GLN A 1 93 ? -11.205 -11.382 -11.815 1.00 90.56 93 GLN A C 1
ATOM 759 O O . GLN A 1 93 ? -11.490 -10.215 -12.070 1.00 90.56 93 GLN A O 1
ATOM 764 N N . GLY A 1 94 ? -9.990 -11.886 -12.062 1.00 90.94 94 GLY A N 1
ATOM 765 C CA . GLY A 1 94 ? -8.872 -11.100 -12.581 1.00 90.94 94 GLY A CA 1
ATOM 766 C C . GLY A 1 94 ? -8.205 -10.197 -11.542 1.00 90.94 94 GLY A C 1
ATOM 767 O O . GLY A 1 94 ? -7.410 -9.343 -11.923 1.00 90.94 94 GLY A O 1
ATOM 768 N N . ILE A 1 95 ? -8.505 -10.378 -10.252 1.00 90.62 95 ILE A N 1
ATOM 769 C CA . ILE A 1 95 ? -7.939 -9.569 -9.170 1.00 90.62 95 ILE A CA 1
ATOM 770 C C . ILE A 1 95 ? -6.588 -10.156 -8.757 1.00 90.62 95 ILE A C 1
ATOM 772 O O . ILE A 1 95 ? -6.467 -11.352 -8.468 1.00 90.62 95 ILE A O 1
ATOM 776 N N . GLY A 1 96 ? -5.559 -9.308 -8.738 1.00 93.00 96 GLY A N 1
ATOM 777 C CA . GLY A 1 96 ? -4.208 -9.700 -8.362 1.00 93.00 96 GLY A CA 1
ATOM 778 C C . GLY A 1 96 ? -4.064 -9.942 -6.860 1.00 93.00 96 GLY A C 1
ATOM 779 O O . GLY A 1 96 ? -4.798 -9.397 -6.037 1.00 93.00 96 GLY A O 1
ATOM 780 N N . ILE A 1 97 ? -3.053 -10.727 -6.477 1.00 94.06 97 ILE A N 1
ATOM 781 C CA . ILE A 1 97 ? -2.722 -10.912 -5.055 1.00 94.06 97 ILE A CA 1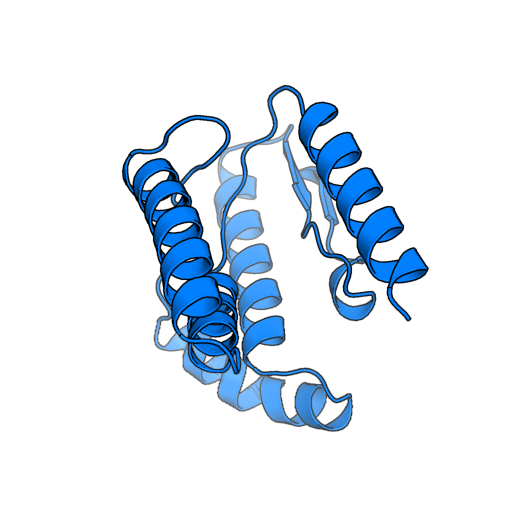
ATOM 782 C C . ILE A 1 97 ? -2.278 -9.592 -4.398 1.00 94.06 97 ILE A C 1
ATOM 784 O O . ILE A 1 97 ? -2.480 -9.408 -3.201 1.00 94.06 97 ILE A O 1
ATOM 788 N N . GLY A 1 98 ? -1.723 -8.662 -5.186 1.00 92.81 98 GLY A N 1
ATOM 789 C CA . GLY A 1 98 ? -1.404 -7.298 -4.763 1.00 92.81 98 GLY A CA 1
ATOM 790 C C . GLY A 1 98 ? -2.648 -6.546 -4.294 1.00 92.81 98 GLY A C 1
ATOM 791 O O . GLY A 1 98 ? -2.693 -6.123 -3.141 1.00 92.81 98 GLY A O 1
ATOM 792 N N . ASP A 1 99 ? -3.695 -6.481 -5.117 1.00 92.94 99 ASP A N 1
ATOM 793 C CA . ASP A 1 99 ? -4.972 -5.846 -4.758 1.00 92.94 99 ASP A CA 1
ATOM 794 C C . ASP A 1 99 ? -5.645 -6.534 -3.566 1.00 92.94 99 ASP A C 1
ATOM 796 O O . ASP A 1 99 ? -6.104 -5.872 -2.633 1.00 92.94 99 ASP A O 1
ATOM 800 N N . LEU A 1 100 ? -5.646 -7.873 -3.544 1.00 93.81 100 LEU A N 1
ATOM 801 C CA . LEU A 1 100 ? -6.181 -8.639 -2.417 1.00 93.81 100 LEU A CA 1
ATOM 802 C C . LEU A 1 100 ? -5.435 -8.323 -1.110 1.00 93.81 100 LEU A C 1
ATOM 804 O O . LEU A 1 100 ? -6.054 -8.253 -0.046 1.00 93.81 100 LEU A O 1
ATOM 808 N N . SER A 1 101 ? -4.122 -8.087 -1.179 1.00 93.50 101 SER A N 1
ATOM 809 C CA . SER A 1 101 ? -3.340 -7.686 -0.007 1.00 93.50 101 SER A CA 1
ATOM 810 C C . SER A 1 101 ? -3.709 -6.290 0.506 1.00 93.50 101 SER A C 1
ATOM 812 O O . SER A 1 101 ? -3.754 -6.101 1.718 1.00 93.50 101 SER A O 1
ATOM 814 N N . ILE A 1 102 ? -4.087 -5.349 -0.372 1.00 93.06 102 ILE A N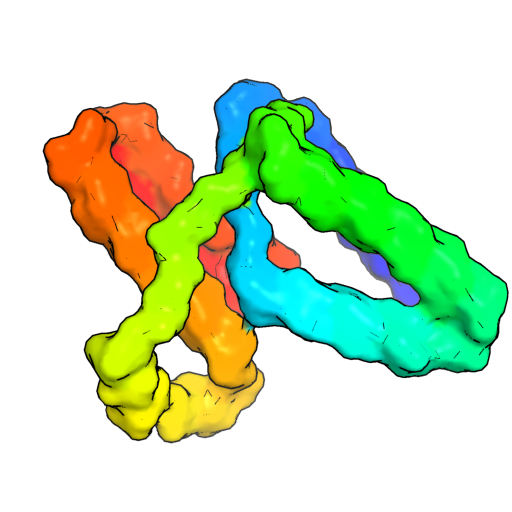 1
ATOM 815 C CA . ILE A 1 102 ? -4.582 -4.019 0.031 1.00 93.06 102 ILE A CA 1
ATOM 816 C C . ILE A 1 102 ? -5.905 -4.158 0.7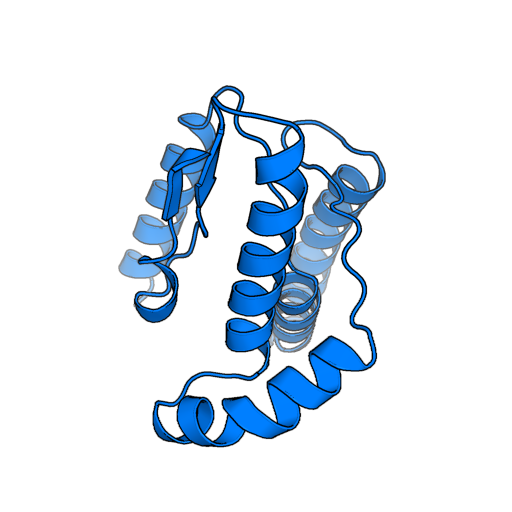90 1.00 93.06 102 ILE A C 1
ATOM 818 O O . ILE A 1 102 ? -6.084 -3.556 1.848 1.00 93.06 102 ILE A O 1
ATOM 822 N N . VAL A 1 103 ? -6.823 -4.987 0.283 1.00 92.88 103 VAL A N 1
ATOM 823 C CA . VAL A 1 103 ? -8.108 -5.267 0.946 1.00 92.88 103 VAL A CA 1
ATOM 824 C C . VAL A 1 103 ? -7.892 -5.887 2.328 1.00 92.88 103 VAL A C 1
ATOM 826 O O . VAL A 1 103 ? -8.544 -5.497 3.301 1.00 92.88 103 VAL A O 1
ATOM 829 N N . ARG A 1 104 ? -6.953 -6.833 2.437 1.00 93.38 104 ARG A N 1
ATOM 830 C CA . ARG A 1 104 ? -6.601 -7.470 3.709 1.00 93.38 104 ARG A CA 1
ATOM 831 C C . ARG A 1 104 ? -5.993 -6.475 4.699 1.00 93.38 104 ARG A C 1
ATOM 833 O O . ARG A 1 104 ? -6.382 -6.476 5.868 1.00 93.38 104 ARG A O 1
ATOM 840 N N . GLU A 1 105 ? -5.081 -5.621 4.241 1.00 92.56 105 GLU A N 1
ATOM 841 C CA . GLU A 1 105 ? -4.451 -4.576 5.053 1.00 92.56 105 GLU A CA 1
ATOM 842 C C . GLU A 1 105 ? -5.495 -3.577 5.577 1.00 92.56 105 GLU A C 1
ATOM 844 O O . GLU A 1 105 ? -5.545 -3.309 6.779 1.00 92.56 105 GLU A O 1
ATOM 849 N N . PHE A 1 106 ? -6.405 -3.125 4.706 1.00 93.12 106 PHE A N 1
ATOM 850 C CA . PHE A 1 106 ? -7.538 -2.267 5.060 1.00 93.12 106 PHE A CA 1
ATOM 851 C C . PHE A 1 106 ? -8.411 -2.882 6.161 1.00 93.12 106 PHE A C 1
ATOM 853 O O . PHE A 1 106 ? -8.668 -2.236 7.178 1.00 93.12 106 PHE A O 1
ATOM 860 N N . ALA A 1 107 ? -8.831 -4.141 5.996 1.00 92.62 107 ALA A N 1
ATOM 861 C CA . ALA A 1 107 ? -9.681 -4.824 6.971 1.00 92.62 107 ALA A CA 1
ATOM 862 C C . ALA A 1 107 ? -9.010 -4.916 8.351 1.00 92.62 107 ALA A C 1
ATOM 864 O O . ALA A 1 107 ? -9.633 -4.628 9.373 1.00 92.62 107 ALA A O 1
ATOM 865 N N . ARG A 1 108 ? -7.715 -5.252 8.383 1.00 91.44 108 ARG A N 1
ATOM 866 C CA . ARG A 1 108 ? -6.944 -5.330 9.630 1.00 91.44 108 ARG A CA 1
ATOM 867 C C . ARG A 1 108 ? -6.720 -3.959 10.265 1.00 91.44 108 ARG A C 1
ATOM 869 O O . ARG A 1 108 ? -6.668 -3.862 11.491 1.00 91.44 108 ARG A O 1
ATOM 876 N N . TYR A 1 109 ? -6.540 -2.907 9.468 1.00 91.38 109 TYR A N 1
ATOM 877 C CA . TYR A 1 109 ? -6.442 -1.542 9.983 1.00 91.38 109 TYR A CA 1
ATOM 878 C C . TYR A 1 109 ? -7.748 -1.115 10.661 1.00 91.38 109 TYR A C 1
ATOM 880 O O . TYR A 1 109 ? -7.726 -0.667 11.807 1.00 91.38 109 TYR A O 1
ATOM 888 N N . VAL A 1 110 ? -8.879 -1.327 9.982 1.00 92.00 110 VAL A N 1
ATOM 889 C CA . VAL A 1 110 ? -10.231 -1.076 10.501 1.00 92.00 110 VAL A CA 1
ATOM 890 C C . VAL A 1 110 ? -10.448 -1.804 11.828 1.00 92.00 110 VAL A C 1
ATOM 892 O O . VAL A 1 110 ? -10.796 -1.158 12.812 1.00 92.00 110 VAL A O 1
ATOM 895 N N . GLU A 1 111 ? -10.153 -3.105 11.898 1.00 91.06 111 GLU A N 1
ATOM 896 C CA . GLU A 1 111 ? -10.301 -3.910 13.120 1.00 91.06 111 GLU A CA 1
ATOM 897 C C . GLU A 1 111 ? -9.520 -3.328 14.313 1.00 91.06 111 GLU A C 1
ATOM 899 O O . GLU A 1 111 ? -10.051 -3.223 15.419 1.00 91.06 111 GLU A O 1
ATOM 904 N N . ARG A 1 112 ? -8.273 -2.885 14.098 1.00 89.81 112 ARG A N 1
ATOM 905 C CA . ARG A 1 112 ? -7.456 -2.268 15.161 1.00 89.81 112 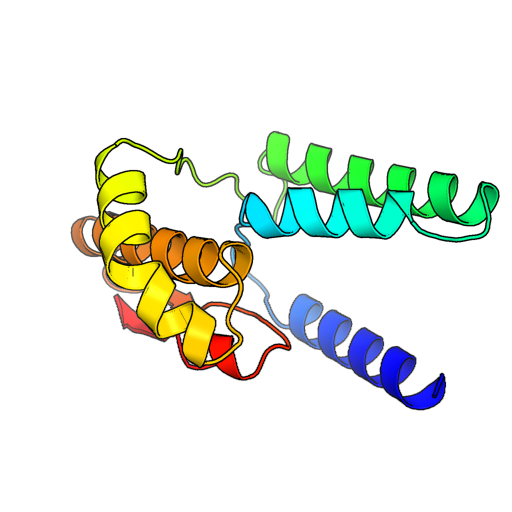ARG A CA 1
ATOM 906 C C . ARG A 1 112 ? -7.957 -0.890 15.579 1.00 89.81 112 ARG A C 1
ATOM 908 O O . ARG A 1 112 ? -7.876 -0.527 16.753 1.00 89.81 112 ARG A O 1
ATOM 915 N N . MET A 1 113 ? -8.410 -0.085 14.624 1.00 89.19 113 MET A N 1
ATOM 916 C CA . MET A 1 113 ? -8.844 1.278 14.918 1.00 89.19 113 MET A CA 1
ATOM 917 C C . MET A 1 113 ? -10.220 1.302 15.581 1.00 89.19 113 MET A C 1
ATOM 919 O O . MET A 1 113 ? -10.426 2.126 16.468 1.00 89.19 113 MET A O 1
ATOM 923 N N . GLN A 1 114 ? -11.106 0.350 15.268 1.00 87.56 114 GLN A N 1
ATOM 924 C CA . GLN A 1 114 ? -12.437 0.231 15.880 1.00 87.56 114 GLN A CA 1
ATOM 925 C C . GLN A 1 114 ? -12.391 0.083 17.403 1.00 87.56 114 GLN A C 1
ATOM 927 O O . GLN A 1 114 ? -13.295 0.537 18.099 1.00 87.56 114 GLN A O 1
ATOM 932 N N . THR A 1 115 ? -11.334 -0.518 17.955 1.00 81.62 115 THR A N 1
ATOM 933 C CA . THR A 1 115 ? -11.193 -0.653 19.413 1.00 81.62 115 THR A CA 1
ATOM 934 C C . THR A 1 115 ? -10.727 0.628 20.104 1.00 81.62 115 THR A C 1
ATOM 936 O O . THR A 1 115 ? -10.732 0.692 21.332 1.00 81.62 115 THR A O 1
ATOM 939 N N . THR A 1 116 ? -10.276 1.626 19.341 1.00 82.06 116 THR A N 1
ATOM 940 C CA . THR A 1 116 ? -9.492 2.756 19.863 1.00 82.06 116 THR A CA 1
ATOM 941 C C . THR A 1 116 ? -10.041 4.122 19.439 1.00 82.06 116 THR A C 1
ATOM 943 O O . THR A 1 116 ? -9.779 5.120 20.108 1.00 82.06 116 THR A O 1
ATOM 946 N N . MET A 1 117 ? -10.801 4.190 18.345 1.00 80.38 117 MET A N 1
ATOM 947 C CA . MET A 1 117 ? -11.339 5.414 17.753 1.00 80.38 117 MET A CA 1
ATOM 948 C C . MET A 1 117 ? -12.772 5.183 17.269 1.00 80.38 117 MET A C 1
ATOM 950 O O . MET A 1 117 ? -13.056 4.140 16.694 1.00 80.38 117 MET A O 1
ATOM 954 N N . SER A 1 118 ? -13.648 6.168 17.487 1.00 76.94 118 SER A N 1
ATOM 955 C CA . SER A 1 118 ? -15.082 6.096 17.153 1.00 76.94 118 SER A CA 1
ATOM 956 C C . SER A 1 118 ? -15.583 7.299 16.336 1.00 76.94 118 SER A C 1
ATOM 958 O O . SER A 1 118 ? -16.744 7.680 16.446 1.00 76.94 118 SER A O 1
ATOM 960 N N . ASN A 1 119 ? -14.670 8.009 15.666 1.00 87.06 119 ASN A N 1
ATOM 961 C CA . ASN A 1 119 ? -14.974 9.124 14.761 1.00 87.06 119 ASN A CA 1
ATOM 962 C C . ASN A 1 119 ? -13.924 9.161 13.637 1.00 87.06 119 ASN A C 1
ATOM 964 O O . ASN A 1 119 ? -13.258 10.179 13.433 1.00 87.06 119 ASN A O 1
ATOM 968 N N . LEU A 1 120 ? -13.694 8.023 12.977 1.00 89.69 120 LEU A N 1
ATOM 969 C CA . LEU A 1 120 ? -12.698 7.902 11.908 1.00 89.69 120 LEU A CA 1
ATOM 970 C C . LEU A 1 120 ? -13.327 7.250 10.678 1.00 89.69 120 LEU A C 1
ATOM 972 O O . LEU A 1 120 ? -13.791 6.120 10.754 1.00 89.69 120 LEU A O 1
ATOM 976 N N . THR A 1 121 ? -13.264 7.915 9.527 1.00 92.44 121 THR A N 1
ATOM 977 C CA . THR A 1 121 ? -13.578 7.282 8.241 1.00 92.44 121 THR A CA 1
ATOM 978 C C . THR A 1 121 ? -12.301 6.699 7.646 1.00 92.44 121 THR A C 1
ATOM 980 O O . THR A 1 121 ? -11.344 7.425 7.373 1.00 92.44 121 THR A O 1
ATOM 983 N N . VAL A 1 122 ? -12.284 5.389 7.414 1.00 93.00 122 VAL A N 1
ATOM 984 C CA . VAL A 1 122 ? -11.190 4.690 6.731 1.00 93.00 122 VAL A CA 1
ATOM 985 C C . VAL A 1 122 ? -11.665 4.310 5.333 1.00 93.00 122 VAL A C 1
ATOM 987 O O . VAL A 1 122 ? -12.704 3.669 5.189 1.00 93.00 122 VAL A O 1
ATOM 990 N N . LYS A 1 123 ? -10.902 4.667 4.293 1.00 94.19 123 LYS A N 1
ATOM 991 C CA . LYS A 1 123 ? -11.210 4.323 2.895 1.00 94.19 123 LYS A CA 1
ATOM 992 C C . LYS A 1 123 ? -9.981 3.805 2.152 1.00 94.19 123 LYS A C 1
ATOM 994 O O . LYS A 1 123 ? -8.874 4.283 2.397 1.00 94.19 123 LYS A O 1
ATOM 999 N N . ILE A 1 124 ? -10.178 2.904 1.190 1.00 93.69 124 ILE A N 1
ATOM 1000 C CA . ILE A 1 124 ? -9.177 2.660 0.144 1.00 93.69 124 ILE A CA 1
ATOM 1001 C C . ILE A 1 124 ? -9.344 3.752 -0.918 1.00 93.69 124 ILE A C 1
ATOM 1003 O O . ILE A 1 124 ? -10.378 3.843 -1.577 1.00 93.69 124 ILE A O 1
ATOM 1007 N N . TRP A 1 125 ? -8.328 4.597 -1.087 1.00 91.25 125 TRP A N 1
ATOM 1008 C CA . TRP A 1 125 ? -8.295 5.598 -2.153 1.00 91.25 125 TRP A CA 1
ATOM 1009 C C . TRP A 1 125 ? -7.533 5.040 -3.357 1.00 91.25 125 TRP A C 1
ATOM 1011 O O . TRP A 1 125 ? -6.311 4.905 -3.324 1.00 91.25 125 TRP A O 1
ATOM 1021 N N . SER A 1 126 ? -8.268 4.670 -4.406 1.00 89.56 126 SER A N 1
ATOM 1022 C CA . SER A 1 126 ? -7.718 4.076 -5.625 1.00 89.56 126 SER A CA 1
ATOM 1023 C C . SER A 1 126 ? -8.499 4.525 -6.860 1.00 89.56 126 SER A C 1
ATOM 1025 O O . SER A 1 126 ? -9.687 4.836 -6.787 1.00 89.56 126 SER A O 1
ATOM 1027 N N . LEU A 1 127 ? -7.820 4.535 -8.009 1.00 86.62 127 LEU A N 1
ATOM 1028 C CA . LEU A 1 127 ? -8.448 4.689 -9.324 1.00 86.62 127 LEU A CA 1
ATOM 1029 C C . LEU A 1 127 ? -9.067 3.380 -9.833 1.00 86.62 127 LEU A C 1
ATOM 1031 O O . LEU A 1 127 ? -9.819 3.412 -10.808 1.00 86.62 127 LEU A O 1
ATOM 1035 N N . ASP A 1 128 ? -8.736 2.251 -9.204 1.00 84.25 128 ASP A N 1
ATOM 1036 C CA . ASP A 1 128 ? -9.271 0.941 -9.550 1.00 84.25 128 ASP A CA 1
ATOM 1037 C C . ASP A 1 128 ? -10.697 0.772 -9.005 1.00 84.25 128 ASP A C 1
ATOM 1039 O O . ASP A 1 128 ? -10.952 0.873 -7.800 1.00 84.25 128 ASP A O 1
ATOM 1043 N N . THR A 1 129 ? -11.637 0.480 -9.902 1.00 82.75 129 THR A N 1
ATOM 1044 C CA . THR A 1 129 ? -13.051 0.271 -9.573 1.00 82.75 129 THR A CA 1
ATOM 1045 C C . THR A 1 129 ? -13.293 -0.934 -8.667 1.00 82.75 129 THR A C 1
ATOM 1047 O O . THR A 1 129 ? -14.268 -0.943 -7.919 1.00 82.75 129 THR A O 1
ATOM 1050 N N . HIS A 1 130 ? -12.421 -1.944 -8.689 1.00 83.50 130 HIS A N 1
ATOM 1051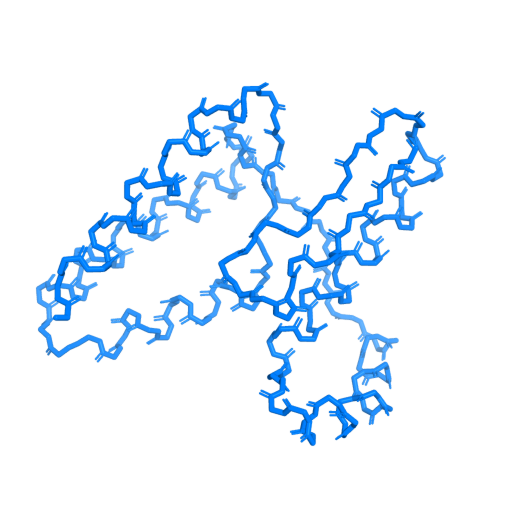 C CA . HIS A 1 130 ? -12.530 -3.102 -7.801 1.00 83.50 130 HIS A CA 1
ATOM 1052 C C . HIS A 1 130 ? -12.182 -2.753 -6.345 1.00 83.50 130 HIS A C 1
ATOM 1054 O O . HIS A 1 130 ? -12.598 -3.463 -5.430 1.00 83.50 130 HIS A O 1
ATOM 1060 N N . LEU A 1 131 ? -11.483 -1.634 -6.119 1.00 85.62 131 LEU A N 1
ATOM 1061 C CA . LEU A 1 131 ? -11.090 -1.138 -4.798 1.00 85.62 131 LEU A CA 1
ATOM 1062 C C . LEU A 1 131 ? -11.928 0.060 -4.314 1.00 85.62 131 LEU A C 1
ATOM 1064 O O . LEU A 1 131 ? -11.854 0.421 -3.142 1.00 85.62 131 LEU A O 1
ATOM 1068 N N . SER A 1 132 ? -12.768 0.662 -5.162 1.00 80.88 132 SER A N 1
ATOM 1069 C CA . SER A 1 132 ? -13.508 1.890 -4.814 1.00 80.88 132 SER A CA 1
ATOM 1070 C C . SER A 1 132 ? -14.636 1.707 -3.787 1.00 80.88 132 SER A C 1
ATOM 1072 O O . SER A 1 132 ? -15.180 2.692 -3.298 1.00 80.88 132 SER A O 1
ATOM 1074 N N . GLY A 1 133 ? -15.024 0.466 -3.475 1.00 84.06 133 GLY A N 1
ATOM 1075 C CA . GLY A 1 133 ? -16.127 0.161 -2.553 1.00 84.06 133 GLY A CA 1
ATOM 1076 C C . GLY A 1 133 ? -15.741 0.062 -1.072 1.00 84.06 133 GLY A C 1
ATOM 1077 O O . GLY A 1 133 ? -16.621 -0.110 -0.233 1.00 84.06 133 GLY A O 1
ATOM 1078 N N . TYR A 1 134 ? -14.452 0.142 -0.734 1.00 92.00 134 TYR A N 1
ATOM 1079 C CA . TYR A 1 134 ? -13.974 -0.091 0.630 1.00 92.00 134 TYR A CA 1
ATOM 1080 C C . TYR A 1 134 ? -13.920 1.215 1.428 1.00 92.00 134 TYR A C 1
ATOM 1082 O O . TYR A 1 134 ? -12.939 1.959 1.363 1.00 92.00 134 TYR A O 1
ATOM 1090 N N . ILE A 1 135 ? -14.984 1.473 2.189 1.00 94.38 135 ILE A N 1
ATOM 1091 C CA . ILE A 1 135 ? -15.113 2.585 3.135 1.00 94.38 135 ILE A CA 1
ATOM 1092 C C . ILE A 1 135 ? -15.816 2.103 4.409 1.00 94.38 135 ILE A C 1
ATOM 1094 O O . ILE A 1 135 ? -16.813 1.385 4.333 1.00 94.38 135 ILE A O 1
ATOM 1098 N N . VAL A 1 136 ? -15.285 2.465 5.576 1.00 94.38 136 VAL A N 1
ATOM 1099 C CA . VAL A 1 136 ? -15.877 2.153 6.883 1.00 94.38 136 VAL A CA 1
ATOM 1100 C C . VAL A 1 136 ? -15.775 3.381 7.782 1.00 94.38 136 VAL A C 1
ATOM 1102 O O . VAL A 1 136 ? -14.690 3.939 7.942 1.00 94.38 136 VAL A O 1
ATOM 1105 N N . ASP A 1 137 ? -16.896 3.759 8.389 1.00 92.50 137 ASP A N 1
ATOM 1106 C CA . ASP A 1 137 ? -16.954 4.742 9.469 1.00 92.50 137 ASP A CA 1
ATOM 1107 C C . ASP A 1 137 ? -16.863 4.005 10.814 1.00 92.50 137 ASP A C 1
ATOM 1109 O O . ASP A 1 137 ? -17.682 3.124 11.096 1.00 92.50 137 ASP A O 1
ATOM 1113 N N . LEU A 1 138 ? -15.828 4.318 11.598 1.00 89.00 138 LEU A N 1
ATOM 1114 C CA . LEU A 1 138 ? -15.577 3.780 12.941 1.00 89.00 138 LEU A CA 1
ATOM 1115 C C . LEU A 1 138 ? -16.170 4.687 14.010 1.00 89.00 138 LEU A C 1
ATOM 1117 O O . LEU A 1 138 ? -15.937 5.915 13.894 1.00 89.00 138 LEU A O 1
#

Secondary structure (DSSP, 8-state):
-HHHHHHHHHHHHHHHHH-TT--B---HHHHHHHHHHHHT-S-HHHHHHHHHHHHHHHHHHHTT-TTB--------HHHHHHHHHHHHHHHHTT--HHHHHHHHHHHHHHHHHHTT-SS-EEE---S-TTTTT-EEE-

pLDDT: mean 88.33, std 10.3, range [40.41, 98.44]

Organism: NCBI:txid1003997

Foldseek 3Di:
DVVVVVVVVVVVVVVVVVCVPAADEDQPLNLVVQLVVLVPDPDPVSSVVSVVVSVVVVVCQVVVPPNYHYDDDDDDPVNVVVCVVCVVVCVVVVHDPSNVSVVVVQVVVCVVVVVPDQADKGADDDPDPVRRPDIDHD

Radius of gyration: 16.54 Å; chains: 1; bounding box: 34×39×45 Å